Protein AF-A0A2N5IQT2-F1 (afdb_monomer_lite)

Secondary structure (DSSP, 8-state):
----------S--GGGS-SSS-TTT-HHHHHHHHHHHH----TT-S---HHHHHHHHHHHHHHHHHHHHHSPPP----PPPP-------PPPHHHHHHHHHSS-S----PPPPP---PPP--------TTTTSSTTSS---

Foldseek 3Di:
DDDDPPDDDDPADQVQFDPPDDCVVPVCCRRCVSVVVPDDDDPVDPDDDDVNVVVVVVVVVVVVVVVVPVPDDDDDDDDDDDDDPPPPPDDDPVVVVVVVVVPPDDDDDDPDDPPDDDPDDDDDDPDPPPVVPPPPPPPDD

Sequence (141 aa):
MTNETATTKSGIDPSSFSSTIKPVNDLFRYVNGPWIDTYRLPDDRSRYGSFDKLAEDAENQVREILEDNASPPLNLRPCTAHTSTPKRLRKPVSTRFVTNWTSSTPPSIKPHSPVYSAPSTPPAARTCSAWLYMATQAIRI

Radius of gyration: 35.82 Å; chains: 1; bounding box: 75×100×58 Å

Structure (mmCIF, N/CA/C/O backbone):
data_AF-A0A2N5IQT2-F1
#
_entry.id   AF-A0A2N5IQT2-F1
#
loop_
_atom_site.group_PDB
_atom_site.id
_atom_site.type_symbol
_atom_site.label_atom_id
_atom_site.label_alt_id
_atom_site.label_comp_id
_atom_site.label_asym_id
_atom_site.label_entity_id
_atom_site.label_seq_id
_atom_site.pdbx_PDB_ins_code
_atom_site.Cartn_x
_atom_site.Cartn_y
_atom_site.Cartn_z
_atom_site.occupancy
_atom_site.B_iso_or_equiv
_atom_site.auth_seq_id
_atom_site.auth_comp_id
_atom_site.auth_asym_id
_atom_site.auth_atom_id
_atom_site.pdbx_PDB_model_num
ATOM 1 N N . MET A 1 1 ? 39.938 -8.178 21.392 1.00 37.34 1 MET A N 1
ATOM 2 C CA . MET A 1 1 ? 38.701 -7.522 20.919 1.00 37.34 1 MET A CA 1
ATOM 3 C C . MET A 1 1 ? 37.993 -8.450 19.940 1.00 37.34 1 MET A C 1
ATOM 5 O O . MET A 1 1 ? 38.417 -8.535 18.796 1.00 37.34 1 MET A O 1
ATOM 9 N N . THR A 1 2 ? 36.980 -9.194 20.379 1.00 47.44 2 THR A N 1
ATOM 10 C CA . THR A 1 2 ? 36.132 -10.012 19.495 1.00 47.44 2 THR A CA 1
ATOM 11 C C . THR A 1 2 ? 34.968 -9.153 19.012 1.00 47.44 2 THR A C 1
ATOM 13 O O . THR A 1 2 ? 34.138 -8.731 19.810 1.00 47.44 2 THR A O 1
ATOM 16 N N . ASN A 1 3 ? 34.958 -8.823 17.721 1.00 59.31 3 ASN A N 1
ATOM 17 C CA . ASN A 1 3 ? 33.923 -8.003 17.100 1.00 59.31 3 ASN A CA 1
ATOM 18 C C . ASN A 1 3 ? 32.785 -8.925 16.630 1.00 59.31 3 ASN A C 1
ATOM 20 O O . ASN A 1 3 ? 32.847 -9.479 15.532 1.00 59.31 3 ASN A O 1
ATOM 24 N N . GLU A 1 4 ? 31.783 -9.148 17.483 1.00 59.28 4 GLU A N 1
ATOM 25 C CA . GLU A 1 4 ? 30.540 -9.813 17.085 1.00 59.28 4 GLU A CA 1
ATOM 26 C C . GLU A 1 4 ? 29.733 -8.853 16.205 1.00 59.28 4 GLU A C 1
ATOM 28 O O . GLU A 1 4 ? 29.117 -7.895 16.669 1.00 59.28 4 GLU A O 1
ATOM 33 N N . THR A 1 5 ? 29.765 -9.091 14.897 1.00 54.69 5 THR A N 1
ATOM 34 C CA . THR A 1 5 ? 28.929 -8.385 13.927 1.00 54.69 5 THR A CA 1
ATOM 35 C C . THR A 1 5 ? 27.504 -8.922 14.030 1.00 54.69 5 THR A C 1
ATOM 37 O O . THR A 1 5 ? 27.118 -9.873 13.352 1.00 54.69 5 THR A O 1
ATOM 40 N N . ALA A 1 6 ? 26.708 -8.322 14.919 1.00 66.88 6 ALA A N 1
ATOM 41 C CA . ALA A 1 6 ? 25.272 -8.561 14.988 1.00 66.88 6 ALA A CA 1
ATOM 42 C C . ALA A 1 6 ? 24.658 -8.339 13.594 1.00 66.88 6 ALA A C 1
ATOM 44 O O . ALA A 1 6 ? 24.644 -7.223 13.075 1.00 66.88 6 ALA A O 1
ATOM 45 N N . THR A 1 7 ? 24.195 -9.420 12.964 1.00 68.62 7 THR A N 1
ATOM 46 C CA . THR A 1 7 ? 23.591 -9.372 11.629 1.00 68.62 7 THR A CA 1
ATOM 47 C C . THR A 1 7 ? 22.235 -8.682 11.740 1.00 68.62 7 THR A C 1
ATOM 49 O O . THR A 1 7 ? 21.250 -9.276 12.183 1.00 68.62 7 THR A O 1
ATOM 52 N N . THR A 1 8 ? 22.182 -7.405 11.375 1.00 74.19 8 THR A N 1
ATOM 53 C CA . THR A 1 8 ? 20.939 -6.640 11.321 1.00 74.19 8 THR A CA 1
ATOM 54 C C . THR A 1 8 ? 20.087 -7.164 10.171 1.00 74.19 8 THR A C 1
ATOM 56 O O . THR A 1 8 ? 20.466 -7.109 9.003 1.00 74.19 8 THR A O 1
ATOM 59 N N . LYS A 1 9 ? 18.913 -7.709 10.495 1.00 81.31 9 LYS A N 1
ATOM 60 C CA . LYS A 1 9 ? 17.917 -8.049 9.480 1.00 81.31 9 LYS A CA 1
ATOM 61 C C . LYS A 1 9 ? 17.272 -6.751 9.013 1.00 81.31 9 LYS A C 1
ATOM 63 O O . LYS A 1 9 ? 16.613 -6.074 9.800 1.00 81.31 9 LYS A O 1
ATOM 68 N N . SER A 1 10 ? 17.459 -6.397 7.746 1.00 77.31 10 SER A N 1
ATOM 69 C CA . SER A 1 10 ? 16.654 -5.353 7.121 1.00 77.31 10 SER A CA 1
ATOM 70 C C . SER A 1 10 ? 15.206 -5.841 7.104 1.00 77.31 10 SER A C 1
ATOM 72 O O . SER A 1 10 ? 14.932 -6.885 6.521 1.00 77.31 10 SER A O 1
ATOM 74 N N . GLY A 1 11 ? 14.278 -5.127 7.746 1.00 87.06 11 GLY A N 1
ATOM 75 C CA . GLY A 1 11 ? 12.838 -5.445 7.754 1.00 87.06 11 GLY A CA 1
ATOM 76 C C . GLY A 1 11 ? 12.148 -5.248 6.396 1.00 87.06 11 GLY A C 1
ATOM 77 O O . GLY A 1 11 ? 10.983 -4.878 6.345 1.00 87.06 11 GLY A O 1
ATOM 78 N N . ILE A 1 12 ? 12.893 -5.421 5.309 1.00 86.94 12 ILE A N 1
ATOM 79 C CA . ILE A 1 12 ? 12.476 -5.254 3.926 1.00 86.94 12 ILE A CA 1
ATOM 80 C C . ILE A 1 12 ? 12.611 -6.624 3.279 1.00 86.94 12 ILE A C 1
ATOM 82 O O . ILE A 1 12 ? 13.681 -7.231 3.343 1.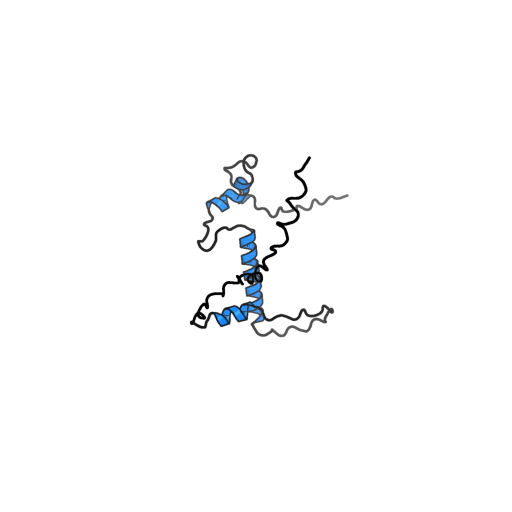00 86.94 12 ILE A O 1
ATOM 86 N N . ASP A 1 13 ? 11.532 -7.094 2.668 1.00 87.88 13 ASP A N 1
ATOM 87 C CA . ASP A 1 13 ? 11.528 -8.336 1.912 1.00 87.88 13 ASP A CA 1
ATOM 88 C C . ASP A 1 13 ? 11.926 -8.052 0.453 1.00 87.88 13 ASP A C 1
ATOM 90 O O . ASP A 1 13 ? 11.157 -7.426 -0.276 1.00 87.88 13 ASP A O 1
ATOM 94 N N . PRO A 1 14 ? 13.120 -8.472 -0.004 1.00 85.50 14 PRO A N 1
ATOM 95 C CA . PRO A 1 14 ? 13.544 -8.242 -1.381 1.00 85.50 14 PRO A CA 1
ATOM 96 C C . PRO A 1 14 ? 12.788 -9.114 -2.392 1.00 85.50 14 PRO A C 1
ATOM 98 O O . PRO A 1 14 ? 12.891 -8.862 -3.593 1.00 85.50 14 PRO A O 1
ATOM 101 N N . SER A 1 15 ? 12.047 -10.136 -1.944 1.00 87.00 15 SER A N 1
ATOM 102 C CA . SER A 1 15 ? 11.296 -11.020 -2.841 1.00 87.00 15 SER A CA 1
ATOM 103 C C . SER A 1 15 ? 10.093 -10.332 -3.491 1.00 87.00 15 SER A C 1
ATOM 105 O O . SER A 1 15 ? 9.644 -10.762 -4.552 1.00 87.00 15 SER A O 1
ATOM 107 N N . SER A 1 16 ? 9.608 -9.231 -2.906 1.00 86.25 16 SER A N 1
ATOM 108 C CA . SER A 1 16 ? 8.476 -8.466 -3.431 1.00 86.25 16 SER A CA 1
ATOM 109 C C . SER A 1 16 ? 8.862 -7.433 -4.498 1.00 86.25 16 SER A C 1
ATOM 111 O O . SER A 1 16 ? 7.996 -6.689 -4.956 1.00 86.25 16 SER A O 1
ATOM 113 N N . PHE A 1 17 ? 10.142 -7.326 -4.869 1.00 91.50 17 PHE A N 1
ATOM 114 C CA . PHE A 1 17 ? 10.616 -6.337 -5.842 1.00 91.50 17 PHE A CA 1
ATOM 115 C C . PHE A 1 17 ? 10.403 -6.793 -7.289 1.00 91.50 17 PHE A C 1
ATOM 117 O O . PHE A 1 17 ? 10.445 -7.980 -7.610 1.00 91.50 17 PHE A O 1
ATOM 124 N N . SER A 1 18 ? 10.211 -5.833 -8.196 1.00 89.25 18 SER A N 1
ATOM 125 C CA . SER A 1 18 ? 10.077 -6.107 -9.629 1.00 89.25 18 SER A CA 1
ATOM 126 C C . SER A 1 18 ? 11.433 -6.396 -10.273 1.00 89.25 18 SER A C 1
ATOM 128 O O . SER A 1 18 ? 12.340 -5.573 -10.212 1.00 89.25 18 SER A O 1
ATOM 130 N N . SER A 1 19 ? 11.565 -7.517 -10.985 1.00 88.38 19 SER A N 1
ATOM 131 C CA . SER A 1 19 ? 12.778 -7.843 -11.755 1.00 88.38 19 SER A CA 1
ATOM 132 C C . SER A 1 19 ? 12.887 -7.095 -13.091 1.00 88.38 19 SER A C 1
ATOM 134 O O . SER A 1 19 ? 13.925 -7.149 -13.747 1.00 88.38 19 SER A O 1
ATOM 136 N N . THR A 1 20 ? 11.816 -6.428 -13.528 1.00 90.31 20 THR A N 1
ATOM 137 C CA . THR A 1 20 ? 11.724 -5.823 -14.868 1.00 90.31 20 THR A CA 1
ATOM 138 C C . THR A 1 20 ? 12.318 -4.416 -14.915 1.00 90.31 20 THR A C 1
ATOM 140 O O . THR A 1 20 ? 12.835 -3.984 -15.945 1.00 90.31 20 THR A O 1
ATOM 143 N N . ILE A 1 21 ? 12.255 -3.681 -13.804 1.00 91.38 21 ILE A N 1
ATOM 144 C CA . ILE A 1 21 ? 12.632 -2.266 -13.737 1.00 91.38 21 ILE A CA 1
ATOM 145 C C . ILE A 1 21 ? 13.972 -2.151 -13.019 1.00 91.38 21 ILE A C 1
ATOM 147 O O . ILE A 1 21 ? 14.174 -2.737 -11.965 1.00 91.38 21 ILE A O 1
ATOM 151 N N . LYS A 1 22 ? 14.916 -1.390 -13.576 1.00 93.12 22 LYS A N 1
ATOM 152 C CA . LYS A 1 22 ? 16.184 -1.128 -12.885 1.00 93.12 22 LYS A CA 1
ATOM 153 C C . LYS A 1 22 ? 15.967 -0.081 -11.784 1.00 93.12 22 LYS A C 1
ATOM 155 O O . LYS A 1 22 ? 15.365 0.954 -12.077 1.00 93.12 22 LYS A O 1
ATOM 160 N N . PRO A 1 23 ? 16.536 -0.259 -10.576 1.00 93.19 23 PRO A N 1
ATOM 161 C CA . PRO A 1 23 ? 16.343 0.672 -9.459 1.00 93.19 23 PRO A CA 1
ATOM 162 C C . PRO A 1 23 ? 16.881 2.081 -9.744 1.00 93.19 23 PRO A C 1
ATOM 164 O O . PRO A 1 23 ? 16.381 3.052 -9.192 1.00 93.19 23 PRO A O 1
ATOM 167 N N . VAL A 1 24 ? 17.879 2.203 -10.628 1.00 94.75 24 VAL A N 1
ATOM 168 C CA . VAL A 1 24 ? 18.452 3.494 -11.049 1.00 94.75 24 VAL A CA 1
ATOM 169 C C . VAL A 1 24 ? 17.469 4.314 -11.889 1.00 94.75 24 VAL A C 1
ATOM 171 O O . VAL A 1 24 ? 17.503 5.538 -11.837 1.00 94.75 24 VAL A O 1
ATOM 174 N N . ASN A 1 25 ? 16.601 3.654 -12.660 1.00 95.25 25 ASN A N 1
ATOM 175 C CA . ASN A 1 25 ? 15.667 4.340 -13.550 1.00 95.25 25 ASN A CA 1
ATOM 176 C C . ASN A 1 25 ? 14.416 4.795 -12.794 1.00 95.25 25 ASN A C 1
ATOM 178 O O . ASN A 1 25 ? 13.971 5.923 -12.970 1.00 95.25 25 ASN A O 1
ATOM 182 N N . ASP A 1 26 ? 13.854 3.912 -11.967 1.00 95.31 26 ASP A N 1
ATOM 183 C CA . ASP A 1 26 ? 12.698 4.215 -11.127 1.00 95.31 26 ASP A CA 1
ATOM 184 C C . ASP A 1 26 ? 12.688 3.289 -9.905 1.00 95.31 26 ASP A C 1
ATOM 186 O O . ASP A 1 26 ? 12.239 2.139 -9.958 1.00 95.31 26 ASP A O 1
ATOM 190 N N . LEU A 1 27 ? 13.198 3.801 -8.783 1.00 94.38 27 LEU A N 1
ATOM 191 C CA . LEU A 1 27 ? 13.216 3.071 -7.518 1.00 94.38 27 LEU A CA 1
ATOM 192 C C . LEU A 1 27 ? 11.798 2.796 -6.996 1.00 94.38 27 LEU A C 1
ATOM 194 O O . LEU A 1 27 ? 11.554 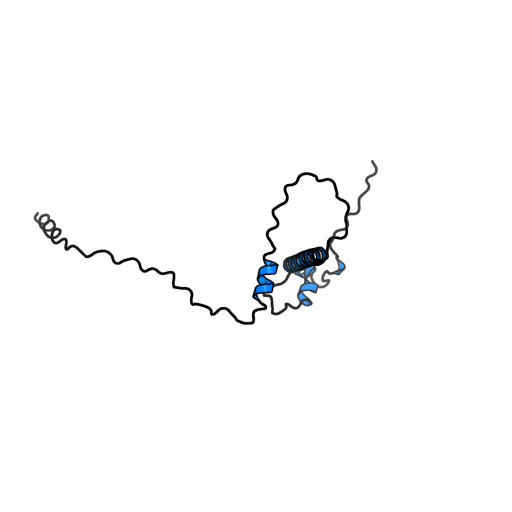1.748 -6.398 1.00 94.38 27 LEU A O 1
ATOM 198 N N . PHE A 1 28 ? 10.859 3.718 -7.221 1.00 93.44 28 PHE A N 1
ATOM 199 C CA . PHE A 1 28 ? 9.503 3.596 -6.697 1.00 93.44 28 PHE A CA 1
ATOM 200 C C . PHE A 1 28 ? 8.756 2.452 -7.380 1.00 93.44 28 PHE A C 1
ATOM 202 O O . PHE A 1 28 ? 8.162 1.615 -6.697 1.00 93.44 28 PHE A O 1
ATOM 209 N N . ARG A 1 29 ? 8.841 2.367 -8.711 1.00 94.56 29 ARG A N 1
ATOM 210 C CA . ARG A 1 29 ? 8.282 1.246 -9.476 1.00 94.56 29 ARG A CA 1
ATOM 211 C C . ARG A 1 29 ? 9.054 -0.056 -9.276 1.00 94.56 29 ARG A C 1
ATOM 213 O O . ARG A 1 29 ? 8.438 -1.114 -9.329 1.00 94.56 29 ARG A O 1
ATOM 220 N N . TYR A 1 30 ? 10.359 -0.010 -9.010 1.00 94.44 30 TYR A N 1
ATOM 221 C CA . TYR A 1 30 ? 11.128 -1.212 -8.672 1.00 94.44 30 TYR A CA 1
ATOM 222 C C . TYR A 1 30 ? 10.631 -1.873 -7.377 1.00 94.44 30 TYR A C 1
ATOM 224 O O . TYR A 1 30 ? 10.383 -3.077 -7.356 1.00 94.44 30 TYR A O 1
ATOM 232 N N . VAL A 1 31 ? 10.437 -1.083 -6.317 1.00 93.75 31 VAL A N 1
ATOM 233 C CA . VAL A 1 31 ? 10.028 -1.593 -4.998 1.00 93.75 31 VAL A CA 1
ATOM 234 C C . VAL A 1 31 ? 8.526 -1.873 -4.930 1.00 93.75 31 VAL A C 1
ATOM 236 O O . VAL A 1 31 ? 8.125 -2.931 -4.458 1.00 93.75 31 VAL A O 1
ATOM 239 N N . ASN A 1 32 ? 7.692 -0.943 -5.405 1.00 93.38 32 ASN A N 1
ATOM 240 C CA . ASN A 1 32 ? 6.236 -1.009 -5.228 1.00 93.38 32 ASN A CA 1
ATOM 241 C C . ASN A 1 32 ? 5.481 -1.480 -6.478 1.00 93.38 32 ASN A C 1
ATOM 243 O O . ASN A 1 32 ? 4.264 -1.631 -6.424 1.00 93.38 32 ASN A O 1
ATOM 247 N N . GLY A 1 33 ? 6.164 -1.693 -7.607 1.00 92.88 33 GLY A N 1
ATOM 248 C CA . GLY A 1 33 ? 5.541 -2.041 -8.890 1.00 92.88 33 GLY A CA 1
ATOM 249 C C . GLY A 1 33 ? 4.567 -3.215 -8.806 1.00 92.88 33 GLY A C 1
ATOM 250 O O . GLY A 1 33 ? 3.405 -3.028 -9.159 1.00 92.88 33 GLY A O 1
ATOM 251 N N . PRO A 1 34 ? 4.971 -4.376 -8.253 1.00 92.31 34 PRO A N 1
ATOM 252 C CA . PRO A 1 34 ? 4.087 -5.536 -8.161 1.00 92.31 34 PRO A CA 1
ATOM 253 C C . PRO A 1 34 ? 2.810 -5.262 -7.354 1.00 92.31 34 PRO A C 1
ATOM 255 O O . PRO A 1 34 ? 1.740 -5.761 -7.696 1.00 92.31 34 PRO A O 1
ATOM 258 N N . TRP A 1 35 ? 2.890 -4.430 -6.311 1.00 92.50 35 TRP A N 1
ATOM 259 C CA . TRP A 1 35 ? 1.719 -4.020 -5.533 1.00 92.50 35 TRP A CA 1
ATOM 260 C C . TRP A 1 35 ? 0.808 -3.074 -6.326 1.00 92.50 35 TRP A C 1
ATOM 262 O O . TRP A 1 35 ? -0.403 -3.269 -6.340 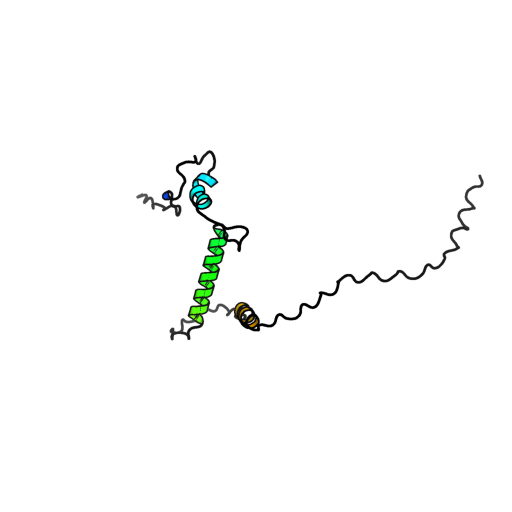1.00 92.50 35 TRP A O 1
ATOM 272 N N . ILE A 1 36 ? 1.376 -2.097 -7.039 1.00 92.44 36 ILE A N 1
ATOM 273 C CA . ILE A 1 36 ? 0.610 -1.156 -7.876 1.00 92.44 36 ILE A CA 1
ATOM 274 C C . ILE A 1 36 ? -0.141 -1.891 -8.995 1.00 92.44 36 ILE A C 1
ATOM 276 O O . ILE A 1 36 ? -1.275 -1.532 -9.302 1.00 92.44 36 ILE A O 1
ATOM 280 N N . ASP A 1 37 ? 0.477 -2.911 -9.592 1.00 91.69 37 ASP A N 1
ATOM 281 C CA . ASP A 1 37 ? -0.095 -3.637 -10.730 1.00 91.69 37 ASP A CA 1
ATOM 282 C C . ASP A 1 37 ? -1.183 -4.646 -10.308 1.00 91.69 37 ASP A C 1
ATOM 284 O O . ASP A 1 37 ? -2.062 -4.979 -11.103 1.00 91.69 37 ASP A O 1
ATOM 288 N N . THR A 1 38 ? -1.147 -5.135 -9.062 1.00 92.44 38 THR A N 1
ATOM 289 C CA . THR A 1 38 ? -2.106 -6.130 -8.541 1.00 92.44 38 THR A CA 1
ATOM 290 C C . THR A 1 38 ? -3.242 -5.516 -7.727 1.00 92.44 38 THR A C 1
ATOM 292 O O . THR A 1 38 ? -4.341 -6.075 -7.687 1.00 92.44 38 THR A O 1
ATOM 295 N N . TYR A 1 39 ? -3.005 -4.384 -7.065 1.00 92.25 39 TYR A N 1
ATOM 296 C CA . TYR A 1 39 ? -3.979 -3.774 -6.172 1.00 92.25 39 TYR A CA 1
ATOM 297 C C . TYR A 1 39 ? -5.093 -3.062 -6.944 1.00 92.25 39 TYR A C 1
ATOM 299 O O . TYR A 1 39 ? -4.848 -2.190 -7.778 1.00 92.25 39 TYR A O 1
ATOM 307 N N . ARG A 1 40 ? -6.346 -3.383 -6.609 1.00 92.81 40 ARG A N 1
ATOM 308 C CA . ARG A 1 40 ? -7.524 -2.692 -7.137 1.00 92.81 40 ARG A CA 1
ATOM 309 C C . ARG A 1 40 ? -8.130 -1.806 -6.060 1.00 92.81 40 ARG A C 1
ATOM 311 O O . ARG A 1 40 ? -8.533 -2.298 -5.011 1.00 92.81 40 ARG A O 1
ATOM 318 N N . LEU A 1 41 ? -8.206 -0.507 -6.344 1.00 93.56 41 LEU A N 1
ATOM 319 C CA . LEU A 1 41 ? -8.802 0.465 -5.434 1.00 93.56 41 LEU A CA 1
ATOM 320 C C . LEU A 1 41 ? -10.323 0.228 -5.336 1.00 93.56 41 LEU A C 1
ATOM 322 O O . LEU A 1 41 ? -10.978 0.191 -6.380 1.00 93.56 41 LEU A O 1
ATOM 326 N N . PRO A 1 42 ? -10.879 0.043 -4.127 1.00 89.94 42 PRO A N 1
ATOM 327 C CA . PRO A 1 42 ? -12.323 -0.028 -3.928 1.00 89.94 42 PRO A CA 1
ATOM 328 C C . PRO A 1 42 ? -12.995 1.342 -4.132 1.00 89.94 42 PRO A C 1
ATOM 330 O O . PRO A 1 42 ? -12.382 2.387 -3.921 1.00 89.94 42 PRO A O 1
ATOM 333 N N . ASP A 1 43 ? -14.270 1.332 -4.529 1.00 93.81 43 ASP A N 1
ATOM 334 C CA . ASP A 1 43 ? -15.026 2.540 -4.909 1.00 93.81 43 ASP A CA 1
ATOM 335 C C . ASP A 1 43 ? -15.335 3.482 -3.727 1.00 93.81 43 ASP A C 1
ATOM 337 O O . ASP A 1 43 ? -15.753 4.623 -3.924 1.00 93.81 43 ASP A O 1
ATOM 341 N N . ASP A 1 44 ? -15.133 3.027 -2.488 1.00 94.31 44 ASP A N 1
ATOM 342 C CA . ASP A 1 44 ? -15.312 3.824 -1.270 1.00 94.31 44 ASP A CA 1
ATOM 343 C C . ASP A 1 44 ? -14.180 4.844 -1.060 1.00 94.31 44 ASP A C 1
ATOM 345 O O . ASP A 1 44 ? -14.279 5.706 -0.181 1.00 94.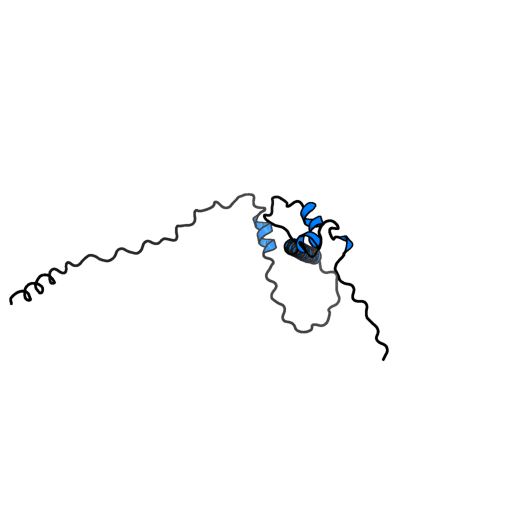31 44 ASP A O 1
ATOM 349 N N . ARG A 1 45 ? -13.093 4.756 -1.843 1.00 90.12 45 ARG A N 1
ATOM 350 C CA . ARG A 1 45 ? -11.865 5.526 -1.618 1.00 90.12 45 ARG A CA 1
ATOM 351 C C . ARG A 1 45 ? -11.316 6.149 -2.884 1.00 90.12 45 ARG A C 1
ATOM 353 O O . ARG A 1 45 ? -11.305 5.566 -3.957 1.00 90.12 45 ARG A O 1
ATOM 360 N N . SER A 1 46 ? -10.751 7.341 -2.716 1.00 93.94 46 SER A N 1
ATOM 361 C CA . SER A 1 46 ? -10.034 8.054 -3.777 1.00 93.94 46 SER A CA 1
ATOM 362 C C . SER A 1 46 ? -8.552 7.682 -3.868 1.00 93.94 46 SER A C 1
ATOM 364 O O . SER A 1 46 ? -7.926 7.912 -4.901 1.00 93.94 46 SER A O 1
ATOM 366 N N . ARG A 1 47 ? -7.970 7.124 -2.797 1.00 92.00 47 ARG A N 1
ATOM 367 C CA . ARG A 1 47 ? -6.574 6.671 -2.737 1.00 92.00 47 ARG A CA 1
ATOM 368 C C . ARG A 1 47 ? -6.396 5.576 -1.692 1.00 92.00 47 ARG A C 1
ATOM 370 O O . ARG A 1 47 ? -7.175 5.492 -0.745 1.00 92.00 47 ARG A O 1
ATOM 377 N N . TYR A 1 48 ? -5.339 4.787 -1.847 1.00 93.94 48 TYR A N 1
ATOM 378 C CA . TYR A 1 48 ? -4.929 3.801 -0.856 1.00 93.94 48 TYR A CA 1
ATOM 379 C C . TYR A 1 48 ? -3.411 3.613 -0.885 1.00 93.94 48 TYR A C 1
ATOM 381 O O . TYR A 1 48 ? -2.797 3.695 -1.949 1.00 93.94 48 TYR A O 1
ATOM 389 N N . GLY A 1 49 ? -2.812 3.371 0.277 1.00 92.19 49 GLY A N 1
ATOM 390 C CA . GLY A 1 49 ? -1.386 3.112 0.453 1.00 92.19 49 GLY A CA 1
ATOM 391 C C . GLY A 1 49 ? -1.069 2.640 1.872 1.00 92.19 49 GLY A C 1
ATOM 392 O O . GLY A 1 49 ? -1.970 2.371 2.666 1.00 92.19 49 GLY A O 1
ATOM 393 N N . SER A 1 50 ? 0.217 2.567 2.223 1.00 92.06 50 SER A N 1
ATOM 394 C CA . SER A 1 50 ? 0.659 1.979 3.500 1.00 92.06 50 SER A CA 1
ATOM 395 C C . SER A 1 50 ? 0.107 2.694 4.737 1.00 92.06 50 SER A C 1
ATOM 397 O O . SER A 1 50 ? -0.184 2.048 5.737 1.00 92.06 50 SER A O 1
ATOM 399 N N . PHE A 1 51 ? -0.075 4.017 4.683 1.00 94.12 51 PHE A N 1
ATOM 400 C CA . PHE A 1 51 ? -0.656 4.773 5.799 1.00 94.12 51 PHE A CA 1
ATOM 401 C C . PHE A 1 51 ? -2.142 4.495 5.992 1.00 94.12 51 PHE A C 1
ATOM 403 O O . PHE A 1 51 ? -2.605 4.436 7.127 1.00 94.12 51 PHE A O 1
ATOM 410 N N . ASP A 1 52 ? -2.872 4.306 4.894 1.00 94.38 52 ASP A N 1
ATOM 411 C CA . ASP A 1 52 ? -4.292 3.979 4.953 1.00 94.38 52 ASP A CA 1
ATOM 412 C C . ASP A 1 52 ? -4.459 2.574 5.558 1.00 94.38 52 ASP A C 1
ATOM 414 O O . ASP A 1 52 ? -5.268 2.395 6.465 1.00 94.38 52 ASP A O 1
ATOM 418 N N . LYS A 1 53 ? -3.595 1.618 5.179 1.00 93.12 53 LYS A N 1
ATOM 419 C CA . LYS A 1 53 ? -3.546 0.283 5.797 1.00 93.12 53 LYS A CA 1
ATOM 420 C C . LYS A 1 53 ? -3.244 0.331 7.301 1.00 93.12 53 LYS A C 1
ATOM 422 O O . LYS A 1 53 ? -3.924 -0.320 8.087 1.00 93.12 53 LYS A O 1
ATOM 427 N N . LEU A 1 54 ? -2.260 1.129 7.719 1.00 95.62 54 LEU A N 1
ATOM 428 C CA . LEU A 1 54 ? -1.924 1.288 9.140 1.00 95.62 54 LEU A CA 1
ATOM 429 C C . LEU A 1 54 ? -3.071 1.902 9.952 1.00 95.62 54 LEU A C 1
ATOM 431 O O . LEU A 1 54 ? -3.275 1.518 11.102 1.00 95.62 54 LEU A O 1
ATOM 435 N N . ALA A 1 55 ? -3.810 2.850 9.373 1.00 95.56 55 ALA A N 1
ATOM 436 C CA . ALA A 1 55 ? -4.968 3.447 10.028 1.00 95.56 55 ALA A CA 1
ATOM 437 C C . ALA A 1 55 ? -6.087 2.415 10.234 1.00 95.56 55 ALA A C 1
ATOM 439 O O . ALA A 1 55 ? -6.602 2.299 11.343 1.00 95.56 55 ALA A O 1
ATOM 440 N N . GLU A 1 56 ? -6.400 1.617 9.211 1.00 94.31 56 GLU A N 1
ATOM 441 C CA . GLU A 1 56 ? -7.370 0.518 9.325 1.00 94.31 56 GLU A CA 1
ATOM 442 C C . GLU A 1 56 ? -6.975 -0.490 10.401 1.00 94.31 56 GLU A C 1
ATOM 444 O O . GLU A 1 56 ? -7.805 -0.899 11.213 1.00 94.31 56 GLU A O 1
ATOM 449 N N . ASP A 1 57 ? -5.702 -0.889 10.421 1.00 96.62 57 ASP A N 1
ATOM 450 C CA . ASP A 1 57 ? -5.200 -1.857 11.391 1.00 96.62 57 ASP A CA 1
ATOM 451 C C . ASP A 1 57 ? -5.276 -1.294 12.818 1.00 96.62 57 ASP A C 1
ATOM 453 O O . ASP A 1 57 ? -5.699 -1.999 13.734 1.00 96.62 57 ASP A O 1
ATOM 457 N N . ALA A 1 58 ? -4.961 -0.010 13.009 1.00 96.81 58 ALA A N 1
ATOM 458 C CA . ALA A 1 58 ? -5.105 0.659 14.300 1.00 96.81 58 ALA A CA 1
ATOM 459 C C . ALA A 1 58 ? -6.575 0.771 14.741 1.00 96.81 58 ALA A C 1
ATOM 461 O O . ALA A 1 58 ? -6.893 0.520 15.904 1.00 96.81 58 ALA A O 1
ATOM 462 N N . GLU A 1 59 ? -7.490 1.112 13.832 1.00 95.19 59 GLU A N 1
ATOM 463 C CA . GLU A 1 59 ? -8.930 1.143 14.118 1.00 95.19 59 GLU A CA 1
ATOM 464 C C . GLU A 1 59 ? -9.465 -0.243 14.495 1.00 95.19 59 GLU A C 1
ATOM 466 O O . GLU A 1 59 ? -10.267 -0.365 15.426 1.00 95.19 59 GLU A O 1
ATOM 471 N N . ASN A 1 60 ? -8.992 -1.289 13.813 1.00 95.56 60 ASN A N 1
ATOM 472 C CA . ASN A 1 60 ? -9.340 -2.673 14.117 1.00 95.56 60 ASN A CA 1
ATOM 473 C C . ASN A 1 60 ? -8.841 -3.096 15.502 1.00 95.56 60 ASN A C 1
ATOM 475 O O . ASN A 1 60 ? -9.627 -3.634 16.277 1.00 95.56 60 ASN A O 1
ATOM 479 N N . GLN A 1 61 ? -7.594 -2.775 15.848 1.00 94.38 61 GLN A N 1
ATOM 480 C CA . GLN A 1 61 ? -7.035 -3.052 17.178 1.00 94.38 61 GLN A CA 1
ATOM 481 C C . GLN A 1 61 ? -7.792 -2.313 18.286 1.00 94.38 61 GLN A C 1
ATOM 483 O O . GLN A 1 61 ? -8.076 -2.875 19.341 1.00 94.38 61 GLN A O 1
ATOM 488 N N . VAL A 1 62 ? -8.158 -1.048 18.062 1.00 94.12 62 VAL A N 1
ATOM 489 C CA . VAL A 1 62 ? -8.960 -0.290 19.032 1.00 94.12 62 VAL A CA 1
ATOM 490 C C . VAL A 1 62 ? -10.327 -0.945 19.228 1.00 94.12 62 VAL A C 1
ATOM 492 O O . VAL A 1 62 ? -10.795 -1.032 20.365 1.00 94.12 62 VAL A O 1
ATOM 495 N N . ARG A 1 63 ? -10.958 -1.420 18.147 1.00 93.19 63 ARG A N 1
ATOM 496 C CA . ARG A 1 63 ? -12.238 -2.135 18.211 1.00 93.19 63 ARG A CA 1
ATOM 497 C C . ARG A 1 63 ? -12.125 -3.436 19.000 1.00 93.19 63 ARG A C 1
ATOM 499 O O . ARG A 1 63 ? -12.932 -3.638 19.898 1.00 93.19 63 ARG A O 1
ATOM 506 N N . GLU A 1 64 ? -11.108 -4.243 18.720 1.00 93.62 64 GLU A N 1
ATOM 507 C CA . GLU A 1 64 ? -10.824 -5.491 19.439 1.00 93.62 64 GLU A CA 1
ATOM 508 C C . GLU A 1 64 ? -10.678 -5.237 20.947 1.00 93.62 64 GLU A C 1
ATOM 510 O O . GLU A 1 64 ? -11.382 -5.837 21.753 1.00 93.62 64 GLU A O 1
ATOM 515 N N . ILE A 1 65 ? -9.883 -4.232 21.337 1.00 91.38 65 ILE A N 1
ATOM 516 C CA . ILE A 1 65 ? -9.731 -3.845 22.748 1.00 91.38 65 ILE A CA 1
ATOM 517 C C . ILE A 1 65 ? -11.079 -3.435 23.364 1.00 91.38 65 ILE A C 1
ATOM 519 O O . ILE A 1 65 ? -11.370 -3.780 24.510 1.00 91.38 65 ILE A O 1
ATOM 523 N N . LEU A 1 66 ? -11.906 -2.669 22.649 1.00 88.50 66 LEU A N 1
ATOM 524 C CA . LEU A 1 66 ? -13.220 -2.236 23.142 1.00 88.50 66 LEU A CA 1
ATOM 525 C C . LEU A 1 66 ? -14.188 -3.414 23.329 1.00 88.50 66 LEU A C 1
ATOM 527 O O . LEU A 1 66 ? -14.935 -3.418 24.307 1.00 88.50 66 LEU A O 1
ATOM 531 N N . GLU A 1 67 ? -14.178 -4.378 22.411 1.00 87.88 67 GLU A N 1
ATOM 532 C CA . GLU A 1 67 ? -15.009 -5.586 22.460 1.00 87.88 67 GLU A CA 1
ATOM 533 C C . GLU A 1 67 ? -14.570 -6.517 23.599 1.00 87.88 67 GLU A C 1
ATOM 535 O O . GLU A 1 67 ? -15.411 -6.952 24.390 1.00 87.88 67 GLU A O 1
ATOM 540 N N . ASP A 1 68 ? -13.262 -6.711 23.779 1.00 80.50 68 ASP A N 1
ATOM 541 C CA . ASP A 1 68 ? -12.700 -7.505 24.876 1.00 80.50 68 ASP A CA 1
ATOM 542 C C . ASP A 1 68 ? -13.041 -6.918 26.254 1.00 80.50 68 ASP A C 1
ATOM 544 O O . ASP A 1 68 ? -13.408 -7.644 27.180 1.00 80.50 68 ASP A O 1
ATOM 548 N N . ASN A 1 69 ? -12.977 -5.589 26.399 1.00 67.62 69 ASN A N 1
ATOM 549 C CA . ASN A 1 69 ? -13.310 -4.897 27.652 1.00 67.62 69 ASN A CA 1
ATOM 550 C C . ASN A 1 69 ? -14.824 -4.758 27.899 1.00 67.62 69 ASN A C 1
ATOM 552 O O . ASN A 1 69 ? -15.230 -4.372 28.998 1.00 67.62 69 ASN A O 1
ATOM 556 N N . ALA A 1 70 ? -15.666 -5.028 26.897 1.00 60.44 70 ALA A N 1
ATOM 557 C CA . ALA A 1 70 ? -17.117 -5.078 27.067 1.00 60.44 70 ALA A CA 1
ATOM 558 C C . ALA A 1 70 ? -17.583 -6.404 27.699 1.00 60.44 70 ALA A C 1
ATOM 560 O O . ALA A 1 70 ? -18.704 -6.477 28.210 1.00 60.44 70 ALA A O 1
ATOM 561 N N . SER A 1 71 ? -16.723 -7.428 27.708 1.00 50.34 71 SER A N 1
ATOM 562 C CA . SER A 1 71 ? -16.894 -8.633 28.521 1.00 50.34 71 SER A CA 1
ATOM 563 C C . SER A 1 71 ? -16.519 -8.326 29.982 1.00 50.34 71 SER A C 1
ATOM 565 O O . SER A 1 71 ? -15.541 -7.612 30.220 1.00 50.34 71 SER A O 1
ATOM 567 N N . PRO A 1 72 ? -17.290 -8.791 30.988 1.00 52.53 72 PRO A N 1
ATOM 568 C CA . PRO A 1 72 ? -17.053 -8.448 32.390 1.00 52.53 72 PRO A CA 1
ATOM 569 C C . PRO A 1 72 ? -15.612 -8.776 32.802 1.00 52.53 72 PRO A C 1
ATOM 571 O O . PRO A 1 72 ? -15.088 -9.817 32.396 1.00 52.53 72 PRO A O 1
ATOM 574 N N . PRO A 1 73 ? -14.963 -7.922 33.618 1.00 50.59 73 PRO A N 1
ATOM 575 C CA . PRO A 1 73 ? -13.555 -8.091 33.934 1.00 50.59 73 PRO A CA 1
ATOM 576 C C . PRO A 1 73 ? -13.352 -9.442 34.617 1.00 50.59 73 PRO A C 1
ATOM 578 O O . PRO A 1 73 ? -13.858 -9.684 35.716 1.00 50.59 73 PRO A O 1
ATOM 581 N N . LEU A 1 74 ? -12.589 -10.324 33.968 1.00 51.31 74 LEU A N 1
ATOM 582 C CA . LEU A 1 74 ? -12.007 -11.469 34.648 1.00 51.31 74 LEU A CA 1
ATOM 583 C C . LEU A 1 74 ? -11.218 -10.930 35.841 1.00 51.31 74 LEU A C 1
ATOM 585 O O . LEU A 1 74 ? -10.457 -9.974 35.707 1.00 51.31 74 LEU A O 1
ATOM 589 N N . ASN A 1 75 ? -11.462 -11.527 37.007 1.00 54.06 75 ASN A N 1
ATOM 590 C CA . ASN A 1 75 ? -10.872 -11.193 38.300 1.00 54.06 75 ASN A CA 1
ATOM 591 C C . ASN A 1 75 ? -9.335 -11.183 38.237 1.00 54.06 75 ASN A C 1
ATOM 593 O O . ASN A 1 75 ? -8.676 -12.160 38.596 1.00 54.06 75 ASN A O 1
ATOM 597 N N . LEU A 1 76 ? -8.750 -10.076 37.786 1.00 53.16 76 LEU A N 1
ATOM 598 C CA . LEU A 1 76 ? -7.318 -9.844 37.837 1.00 53.16 76 LEU A CA 1
ATOM 599 C C . LEU A 1 76 ? -6.981 -9.196 39.176 1.00 53.16 76 LEU A C 1
ATOM 601 O O . LEU A 1 76 ? -7.584 -8.210 39.602 1.00 53.16 76 LEU A O 1
ATOM 605 N N . ARG A 1 77 ? -6.018 -9.816 39.860 1.00 51.97 77 ARG A N 1
ATOM 606 C CA . ARG A 1 77 ? -5.486 -9.370 41.147 1.00 51.97 77 ARG A CA 1
ATOM 607 C C . ARG A 1 77 ? -5.011 -7.912 41.049 1.00 51.97 77 ARG A C 1
ATOM 609 O O . ARG A 1 77 ? -4.406 -7.553 40.041 1.00 51.97 77 ARG A O 1
ATOM 616 N N . PRO A 1 78 ? -5.228 -7.086 42.087 1.00 47.16 78 PRO A N 1
ATOM 617 C CA . PRO A 1 78 ? -4.844 -5.682 42.047 1.00 47.16 78 PRO A CA 1
ATOM 618 C C . PRO A 1 78 ? -3.319 -5.544 41.956 1.00 47.16 78 PRO A C 1
ATOM 620 O O . PRO A 1 78 ? -2.597 -5.915 42.881 1.00 47.16 78 PRO A O 1
ATOM 623 N N . CYS A 1 79 ? -2.825 -4.989 40.849 1.00 37.44 79 CYS A N 1
ATOM 624 C CA . CYS A 1 79 ? -1.465 -4.464 40.777 1.00 37.44 79 CYS A CA 1
ATOM 625 C C . CYS A 1 79 ? -1.419 -3.140 41.551 1.00 37.44 79 CYS A C 1
ATOM 627 O O . CYS A 1 79 ? -2.211 -2.231 41.303 1.00 37.44 79 CYS A O 1
ATOM 629 N N . THR A 1 80 ? -0.507 -3.042 42.515 1.00 49.34 80 THR A N 1
ATOM 630 C CA . THR A 1 80 ? -0.287 -1.845 43.333 1.00 49.34 80 THR A CA 1
ATOM 631 C C . THR A 1 80 ? 0.024 -0.633 42.457 1.00 49.34 80 THR A C 1
ATOM 633 O O . THR A 1 80 ? 0.918 -0.670 41.614 1.00 49.34 80 THR A O 1
ATOM 636 N N . ALA A 1 81 ? -0.746 0.435 42.661 1.00 43.84 81 ALA A N 1
ATOM 637 C CA . ALA A 1 81 ? -0.767 1.633 41.839 1.00 43.84 81 ALA A CA 1
ATOM 638 C C . ALA A 1 81 ? 0.540 2.440 41.921 1.00 43.84 81 ALA A C 1
ATOM 640 O O . ALA A 1 81 ? 0.891 2.967 42.975 1.00 43.84 81 ALA A O 1
ATOM 641 N N . HIS A 1 82 ? 1.202 2.632 40.779 1.00 42.69 82 HIS A N 1
ATOM 642 C CA . HIS A 1 82 ? 2.005 3.830 40.555 1.00 42.69 82 HIS A CA 1
ATOM 643 C C . HIS A 1 82 ? 1.055 4.959 40.142 1.00 42.69 82 HIS A C 1
ATOM 645 O O . HIS A 1 82 ? 0.316 4.839 39.163 1.00 42.69 82 HIS A O 1
ATOM 651 N N . THR A 1 83 ? 1.042 6.036 40.928 1.00 41.97 83 THR A N 1
ATOM 652 C CA . THR A 1 83 ? 0.193 7.219 40.753 1.00 41.97 83 THR A CA 1
ATOM 653 C C . THR A 1 83 ? 0.451 7.889 39.404 1.00 41.97 83 THR A C 1
ATOM 655 O O . THR A 1 83 ? 1.294 8.772 39.279 1.00 41.97 83 THR A O 1
ATOM 658 N N . SER A 1 84 ? -0.311 7.500 38.387 1.00 48.09 84 SER A N 1
ATOM 659 C CA . SER A 1 84 ? -0.605 8.358 37.246 1.00 48.09 84 SER A CA 1
ATOM 660 C C . SER A 1 84 ? -2.100 8.642 37.283 1.00 48.09 84 SER A C 1
ATOM 662 O O . SER A 1 84 ? -2.931 7.739 37.351 1.00 48.09 84 SER A O 1
ATOM 664 N N . THR A 1 85 ? -2.440 9.923 37.375 1.00 45.38 85 THR A N 1
ATOM 665 C CA . THR A 1 85 ? -3.812 10.416 37.487 1.00 45.38 85 THR A CA 1
ATOM 666 C C . THR A 1 85 ? -4.696 9.768 36.417 1.00 45.38 85 THR A C 1
ATOM 668 O O . THR A 1 85 ? -4.360 9.871 35.232 1.00 45.38 85 THR A O 1
ATOM 671 N N . PRO A 1 86 ? -5.828 9.131 36.771 1.00 48.38 86 PRO A N 1
ATOM 672 C CA . PRO A 1 86 ? -6.702 8.543 35.772 1.00 48.38 86 PRO A CA 1
ATOM 673 C C . PRO A 1 86 ? -7.262 9.670 34.901 1.00 48.38 86 PRO A C 1
ATOM 675 O O . PRO A 1 86 ? -8.026 10.523 35.366 1.00 48.38 86 PRO A O 1
ATOM 678 N N . LYS A 1 87 ? -6.874 9.695 33.619 1.00 53.38 87 LYS A N 1
ATOM 679 C CA . LYS A 1 87 ? -7.555 10.515 32.614 1.00 53.38 87 LYS A CA 1
ATOM 680 C C . LYS A 1 87 ? -9.020 10.102 32.650 1.00 53.38 87 LYS A C 1
ATOM 682 O O . LYS A 1 87 ? -9.351 8.974 32.300 1.00 53.38 87 LYS A O 1
ATOM 687 N N . ARG A 1 88 ? -9.884 11.014 33.105 1.00 44.75 88 ARG A N 1
ATOM 688 C CA . ARG A 1 88 ? -11.343 10.876 33.084 1.00 44.75 88 ARG A CA 1
ATOM 689 C C . ARG A 1 88 ? -11.754 10.343 31.711 1.00 44.75 88 ARG A C 1
ATOM 691 O O . ARG A 1 88 ? -11.703 11.085 30.729 1.00 44.75 88 ARG A O 1
ATOM 698 N N . LEU A 1 89 ? -12.128 9.065 31.660 1.00 53.91 89 LEU A N 1
ATOM 699 C CA . LEU A 1 89 ? -12.546 8.392 30.441 1.00 53.91 89 LEU A CA 1
ATOM 700 C C . LEU A 1 89 ? -13.841 9.063 29.982 1.00 53.91 89 LEU A C 1
ATOM 702 O O . LEU A 1 89 ? -14.917 8.856 30.547 1.00 53.91 89 LEU A O 1
ATOM 706 N N . ARG A 1 90 ? -13.729 9.963 29.002 1.00 56.84 90 ARG A N 1
ATOM 707 C CA . ARG A 1 90 ? -14.900 10.455 28.282 1.00 56.84 90 ARG A CA 1
ATOM 708 C C . ARG A 1 90 ? -15.521 9.227 27.626 1.00 56.84 90 ARG A C 1
ATOM 710 O O . ARG A 1 90 ? -14.811 8.491 26.948 1.00 56.84 90 ARG A O 1
ATOM 717 N N . LYS A 1 91 ? -16.818 8.991 27.860 1.00 45.09 91 LYS A N 1
ATOM 718 C CA . LYS A 1 91 ? -17.558 7.924 27.171 1.00 45.09 91 LYS A CA 1
ATOM 719 C C . LYS A 1 91 ? -17.252 8.019 25.669 1.00 45.09 91 LYS A C 1
ATOM 721 O O . LYS A 1 91 ? -17.251 9.143 25.152 1.00 45.09 91 LYS A O 1
ATOM 726 N N . PRO A 1 92 ? -16.957 6.903 24.987 1.00 51.47 92 PRO A N 1
ATOM 727 C CA . PRO A 1 92 ? -16.552 6.957 23.594 1.00 51.47 92 PRO A CA 1
ATOM 728 C C . PRO A 1 92 ? -17.675 7.590 22.765 1.00 51.47 92 PRO A C 1
ATOM 730 O O . PRO A 1 92 ? -18.839 7.205 22.870 1.00 51.47 92 PRO A O 1
ATOM 733 N N . VAL A 1 93 ? -17.321 8.571 21.929 1.00 57.16 93 VAL A N 1
ATOM 734 C CA . VAL A 1 93 ? -18.226 9.179 20.933 1.00 57.16 93 VAL A CA 1
ATOM 735 C C . VAL A 1 93 ? -18.913 8.105 20.076 1.00 57.16 93 VAL A C 1
ATOM 737 O O . VAL A 1 93 ? -20.067 8.281 19.689 1.00 57.16 93 VAL A O 1
ATOM 740 N N . SER A 1 94 ? -18.230 6.972 19.870 1.00 54.25 94 SER A N 1
ATOM 741 C CA . SER A 1 94 ? -18.710 5.801 19.133 1.00 54.25 94 SER A CA 1
ATOM 742 C C . SER A 1 94 ? -20.090 5.318 19.598 1.00 54.25 94 SER A C 1
ATOM 744 O O . SER A 1 94 ? -20.994 5.176 18.776 1.00 54.25 94 SER A O 1
ATOM 746 N N . THR A 1 95 ? -20.327 5.182 20.911 1.00 52.69 95 THR A N 1
ATOM 747 C CA . THR A 1 95 ? -21.611 4.654 21.408 1.00 52.69 95 THR A CA 1
ATOM 748 C C . THR A 1 95 ? -22.780 5.577 21.070 1.00 52.69 95 THR A C 1
ATOM 750 O O . THR A 1 95 ? -23.869 5.096 20.782 1.00 52.69 95 THR A O 1
ATOM 753 N N . ARG A 1 96 ? -22.564 6.902 21.049 1.00 54.16 96 ARG A N 1
ATOM 754 C CA . ARG A 1 96 ? -23.621 7.871 20.720 1.00 54.16 96 ARG A CA 1
ATOM 755 C C . ARG A 1 96 ? -23.952 7.877 19.229 1.00 54.16 96 ARG A C 1
ATOM 757 O O . ARG A 1 96 ? -25.100 8.123 18.880 1.00 54.16 96 ARG A O 1
ATOM 764 N N . PHE A 1 97 ? -22.968 7.621 18.368 1.00 50.94 97 PHE A N 1
ATOM 765 C CA . PHE A 1 97 ? -23.170 7.579 16.921 1.00 50.94 97 PHE A CA 1
ATOM 766 C C . PHE A 1 97 ? -23.960 6.329 16.507 1.00 50.94 97 PHE A C 1
ATOM 768 O O . PHE A 1 97 ? -24.964 6.449 15.810 1.00 50.94 97 PHE A O 1
ATOM 775 N N . VAL A 1 98 ? -23.584 5.153 17.029 1.00 58.00 98 VAL A N 1
ATOM 776 C CA . VAL A 1 98 ? -24.252 3.876 16.714 1.00 58.00 98 VAL A CA 1
ATOM 777 C C . VAL A 1 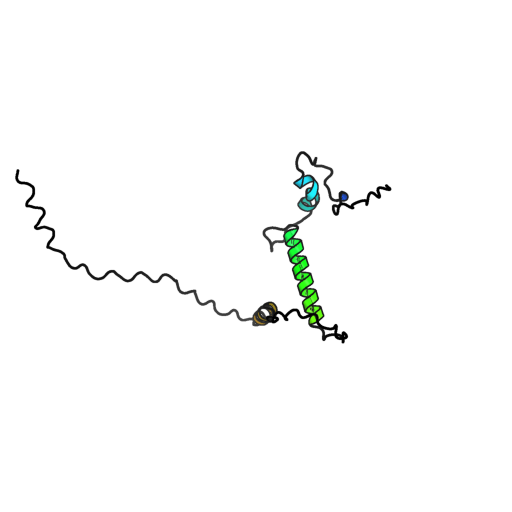98 ? -25.717 3.873 17.166 1.00 58.00 98 VAL A C 1
ATOM 779 O O . VAL A 1 98 ? -26.597 3.493 16.399 1.00 58.00 98 VAL A O 1
ATOM 782 N N . THR A 1 99 ? -26.019 4.367 18.373 1.00 55.88 99 THR A N 1
ATOM 783 C CA . THR A 1 99 ? -27.406 4.401 18.876 1.00 55.88 99 THR A CA 1
ATOM 784 C C . THR A 1 99 ? -28.301 5.423 18.171 1.00 55.88 99 THR A C 1
ATOM 786 O O . THR A 1 99 ? -29.517 5.327 18.279 1.00 55.88 99 THR A O 1
ATOM 789 N N . ASN A 1 100 ? -27.729 6.421 17.487 1.00 58.28 100 ASN A N 1
ATOM 790 C CA . ASN A 1 100 ? -28.497 7.468 16.801 1.00 58.28 100 ASN A CA 1
ATOM 791 C C . ASN A 1 100 ? -28.819 7.106 15.337 1.00 58.28 100 ASN A C 1
ATOM 793 O O . ASN A 1 100 ? -29.565 7.828 14.683 1.00 58.28 100 ASN A O 1
ATOM 797 N N . TRP A 1 101 ? -28.252 6.009 14.816 1.00 45.91 101 TRP A N 1
ATOM 798 C CA . TRP A 1 101 ? -28.471 5.544 13.441 1.00 45.91 101 TRP A CA 1
ATOM 799 C C . TRP A 1 101 ? -29.564 4.467 13.324 1.00 45.91 101 TRP A C 1
ATOM 801 O O . TRP A 1 101 ? -30.142 4.292 12.256 1.00 45.91 101 TRP A O 1
ATOM 811 N N . THR A 1 102 ? -29.917 3.784 14.420 1.00 48.94 102 THR A N 1
ATOM 812 C CA . THR A 1 102 ? -31.005 2.786 14.448 1.00 48.94 102 THR A CA 1
ATOM 813 C C . THR A 1 102 ? -32.410 3.396 14.487 1.00 48.94 102 THR A C 1
ATOM 815 O O . THR A 1 102 ? -33.387 2.679 14.276 1.00 48.94 102 THR A O 1
ATOM 818 N N . SER A 1 103 ? -32.553 4.709 14.705 1.00 51.84 103 SER A N 1
ATOM 819 C CA . SER A 1 103 ? -33.823 5.397 14.465 1.00 51.84 103 SER A CA 1
ATOM 820 C C . SER A 1 103 ? -33.974 5.652 12.966 1.00 51.84 103 SER A C 1
ATOM 822 O O . SER A 1 103 ? -33.338 6.542 12.408 1.00 51.84 103 SER A O 1
ATOM 824 N N . SER A 1 104 ? -34.846 4.889 12.317 1.00 52.56 104 SER A N 1
ATOM 825 C CA . SER A 1 104 ? -35.159 4.900 10.881 1.00 52.56 104 SER A CA 1
ATOM 826 C C . SER A 1 104 ? -35.805 6.195 10.350 1.00 52.56 104 SER A C 1
ATOM 828 O O . SER A 1 104 ? -36.402 6.196 9.277 1.00 52.56 104 SER A O 1
ATOM 830 N N . THR A 1 105 ? -35.709 7.314 11.072 1.00 61.03 105 THR A N 1
ATOM 831 C CA . THR A 1 105 ? -36.258 8.612 10.659 1.00 61.03 105 THR A CA 1
ATOM 832 C C . THR A 1 105 ? -35.137 9.651 10.586 1.00 61.03 105 THR A C 1
ATOM 834 O O . THR A 1 105 ? -34.628 10.060 11.632 1.00 61.03 105 THR A O 1
ATOM 837 N N . PRO A 1 106 ? -34.741 10.109 9.382 1.00 61.47 106 PRO A N 1
ATOM 838 C CA . PRO A 1 106 ? -33.829 11.237 9.246 1.00 61.47 106 PRO A CA 1
ATOM 839 C C . PRO A 1 106 ? -34.445 12.474 9.918 1.00 61.47 106 PRO A C 1
ATOM 841 O O . PRO A 1 106 ? -35.612 12.782 9.655 1.00 61.47 106 PRO A O 1
ATOM 844 N N . PRO A 1 107 ? -33.713 13.214 10.768 1.00 64.81 107 PRO A N 1
ATOM 845 C CA . PRO A 1 107 ? -34.191 14.509 11.225 1.00 64.81 107 PRO A CA 1
ATOM 846 C C . PRO A 1 107 ? -34.372 15.420 10.005 1.00 64.81 107 PRO A C 1
ATOM 848 O O . PRO A 1 107 ? -33.467 15.554 9.183 1.00 64.81 107 PRO A O 1
ATOM 851 N N . SER A 1 108 ? -35.556 16.026 9.880 1.00 66.12 108 SER A N 1
ATOM 852 C CA . SER A 1 108 ? -35.885 16.963 8.801 1.00 66.12 108 SER A CA 1
ATOM 853 C C . SER A 1 108 ? -34.801 18.042 8.705 1.00 66.12 108 SER A C 1
ATOM 855 O O . SER A 1 108 ? -34.582 18.789 9.665 1.00 66.12 108 SER A O 1
ATOM 857 N N . ILE A 1 109 ? -34.081 18.079 7.578 1.00 65.50 109 ILE A N 1
ATOM 858 C CA . ILE A 1 109 ? -33.000 19.036 7.329 1.00 65.50 109 ILE A CA 1
ATOM 859 C C . ILE A 1 109 ? -33.645 20.418 7.249 1.00 65.50 109 ILE A C 1
ATOM 861 O O . ILE A 1 109 ? -34.213 20.801 6.228 1.00 65.50 109 ILE A O 1
ATOM 865 N N . LYS A 1 110 ? -33.592 21.173 8.349 1.00 73.25 110 LYS A N 1
ATOM 866 C CA . LYS A 1 110 ? -33.963 22.586 8.320 1.00 73.25 110 LYS A CA 1
ATOM 867 C C . LYS A 1 110 ? -32.891 23.317 7.505 1.00 73.25 110 LYS A C 1
ATOM 869 O O . LYS A 1 110 ? -31.710 23.117 7.793 1.00 73.25 110 LYS A O 1
ATOM 874 N N . PRO A 1 111 ? -33.257 24.142 6.508 1.00 72.00 111 PRO A N 1
ATOM 875 C CA . PRO A 1 111 ? -32.271 24.933 5.788 1.00 72.00 111 PRO A CA 1
ATOM 876 C C . PRO A 1 111 ? -31.507 25.804 6.789 1.00 72.00 111 PRO A C 1
ATOM 878 O O . PRO A 1 111 ? -32.108 26.440 7.657 1.00 72.00 111 PRO A O 1
ATOM 881 N N . HIS A 1 112 ? -30.177 25.804 6.691 1.00 69.25 112 HIS A N 1
ATOM 882 C CA . HIS A 1 112 ? -29.349 26.716 7.468 1.00 69.25 112 HIS A CA 1
ATOM 883 C C . HIS A 1 112 ? -29.724 28.153 7.087 1.00 69.25 112 HIS A C 1
ATOM 885 O O . HIS A 1 112 ? -29.723 28.503 5.907 1.00 69.25 112 HIS A O 1
ATOM 891 N N . SER A 1 113 ? -30.064 28.980 8.076 1.00 68.19 113 SER A N 1
ATOM 892 C CA . SER A 1 113 ? -30.320 30.406 7.868 1.00 68.19 113 SER A CA 1
ATOM 893 C C . SER A 1 113 ? -29.095 31.061 7.208 1.00 68.19 113 SER A C 1
ATOM 895 O O . SER A 1 113 ? -27.976 30.810 7.668 1.00 68.19 113 SER A O 1
ATOM 897 N N . PRO A 1 114 ? -29.248 31.902 6.167 1.00 70.81 114 PRO A N 1
ATOM 898 C CA . PRO A 1 114 ? -28.115 32.625 5.601 1.00 70.81 114 PRO A CA 1
ATOM 899 C C . PRO A 1 114 ? -27.523 33.568 6.658 1.00 70.81 114 PRO A C 1
ATOM 901 O O . PRO A 1 114 ? -28.232 34.370 7.257 1.00 70.81 114 PRO A O 1
ATOM 904 N N . VAL A 1 115 ? -26.209 33.475 6.880 1.00 65.38 115 VAL A N 1
ATOM 905 C CA . VAL A 1 115 ? -25.451 34.277 7.868 1.00 65.38 115 VAL A CA 1
ATOM 906 C C . VAL A 1 115 ? -25.214 35.725 7.393 1.00 65.38 115 VAL A C 1
ATOM 908 O O . VAL A 1 115 ? -24.627 36.537 8.103 1.00 65.38 115 VAL A O 1
ATOM 911 N N . TYR A 1 116 ? -25.702 36.103 6.210 1.00 59.16 116 TYR A N 1
ATOM 912 C CA . TYR A 1 116 ? -25.595 37.476 5.722 1.00 59.16 116 TYR A CA 1
ATOM 913 C C . TYR A 1 116 ? -26.648 38.383 6.370 1.00 59.16 116 TYR A C 1
ATOM 915 O O . TYR A 1 116 ? -27.727 38.606 5.824 1.00 59.16 116 TYR A O 1
ATOM 923 N N . SER A 1 117 ? -26.308 38.956 7.523 1.00 54.19 117 SER A N 1
ATOM 924 C CA . SER A 1 117 ? -26.948 40.181 8.005 1.00 54.19 117 SER A CA 1
ATOM 925 C C . SER A 1 117 ? -26.493 41.340 7.118 1.00 54.19 117 SER A C 1
ATOM 927 O O . SER A 1 117 ? -25.313 41.691 7.107 1.00 54.19 117 SER A O 1
ATOM 929 N N . ALA A 1 118 ? -27.413 41.919 6.345 1.00 56.84 118 ALA A N 1
ATOM 930 C CA . ALA A 1 118 ? -27.142 43.119 5.563 1.00 56.84 118 ALA A CA 1
ATOM 931 C C . ALA A 1 118 ? -26.657 44.256 6.489 1.00 56.84 118 ALA A C 1
ATOM 933 O O . ALA A 1 118 ? -27.249 44.452 7.556 1.00 56.84 118 ALA A O 1
ATOM 934 N N . PRO A 1 119 ? -25.604 45.012 6.123 1.00 54.84 119 PRO A N 1
ATOM 935 C CA . PRO A 1 119 ? -25.216 46.191 6.882 1.00 54.84 119 PRO A CA 1
ATOM 936 C C . PRO A 1 119 ? -26.374 47.191 6.871 1.00 54.84 119 PRO A C 1
ATOM 938 O O . PRO A 1 119 ? -26.917 47.535 5.821 1.00 54.84 119 PRO A O 1
ATOM 941 N N . SER A 1 120 ? -26.763 47.629 8.067 1.00 51.47 120 SER A N 1
ATOM 942 C CA . SER A 1 120 ? -27.752 48.675 8.296 1.00 51.47 120 SER A CA 1
ATOM 943 C C . SER A 1 120 ? -27.447 49.897 7.428 1.00 51.47 120 SER A C 1
ATOM 945 O O . SER A 1 120 ? -26.340 50.433 7.472 1.00 51.47 120 SER A O 1
ATOM 947 N N . THR A 1 121 ? -28.444 50.329 6.660 1.00 60.34 121 THR A N 1
ATOM 948 C CA . THR A 1 121 ? -28.508 51.602 5.929 1.00 60.34 121 THR A CA 1
ATOM 949 C C . THR A 1 121 ? -27.813 52.756 6.670 1.00 60.34 121 THR A C 1
ATOM 951 O O . THR A 1 121 ? -28.126 52.974 7.844 1.00 60.34 121 THR A O 1
ATOM 954 N N . PRO A 1 122 ? -26.923 53.534 6.020 1.00 57.28 122 PRO A N 1
ATOM 955 C CA . PRO A 1 122 ? -26.379 54.749 6.621 1.00 57.28 122 PRO A CA 1
ATOM 956 C C . PRO A 1 122 ? -27.499 55.788 6.828 1.00 57.28 122 PRO A C 1
ATOM 958 O O . PRO A 1 122 ? -28.377 55.915 5.969 1.00 57.28 122 PRO A O 1
ATOM 961 N N . PRO A 1 123 ? -27.509 56.536 7.948 1.00 49.88 123 PRO A N 1
ATOM 962 C CA . PRO A 1 123 ? -28.535 57.537 8.201 1.00 49.88 123 PRO A CA 1
ATOM 963 C C . PRO A 1 123 ? -28.451 58.703 7.205 1.00 49.88 123 PRO A C 1
ATOM 965 O O . PRO A 1 123 ? -27.374 59.158 6.829 1.00 49.88 123 PRO A O 1
ATOM 968 N N . ALA A 1 124 ? -29.645 59.149 6.812 1.00 50.75 124 ALA A N 1
ATOM 969 C CA . ALA A 1 124 ? -30.002 60.222 5.893 1.00 50.75 124 ALA A CA 1
ATOM 970 C C . ALA A 1 124 ? -28.946 61.318 5.650 1.00 50.75 124 ALA A C 1
ATOM 972 O O . ALA A 1 124 ? -28.454 61.974 6.570 1.00 50.75 124 ALA A O 1
ATOM 973 N N . ALA A 1 125 ? -28.717 61.590 4.363 1.00 44.53 125 ALA A N 1
ATOM 974 C CA . ALA A 1 125 ? -28.053 62.778 3.854 1.00 44.53 125 ALA A CA 1
ATOM 975 C C . ALA A 1 125 ? -28.647 64.055 4.478 1.00 44.53 125 ALA A C 1
ATOM 977 O O . ALA A 1 125 ? -29.726 64.510 4.099 1.00 44.53 125 ALA A O 1
ATOM 978 N N . ARG A 1 126 ? -27.923 64.667 5.422 1.00 47.53 126 ARG A N 1
ATOM 979 C CA . ARG A 1 126 ? -28.130 66.076 5.766 1.00 47.53 126 ARG A CA 1
ATOM 980 C C . ARG A 1 126 ? -27.441 66.894 4.682 1.00 47.53 126 ARG A C 1
ATOM 982 O O . ARG A 1 126 ? -26.217 66.923 4.586 1.00 47.53 126 ARG A O 1
ATOM 989 N N . THR A 1 127 ? -28.258 67.506 3.838 1.00 53.28 127 THR A N 1
ATOM 990 C CA . THR A 1 127 ? -27.895 68.484 2.812 1.00 53.28 127 THR A CA 1
ATOM 991 C C . THR A 1 127 ? -26.934 69.532 3.379 1.00 53.28 127 THR A C 1
ATOM 993 O O . THR A 1 127 ? -27.334 70.388 4.167 1.00 53.28 127 THR A O 1
ATOM 996 N N . CYS A 1 128 ? -25.661 69.464 2.993 1.00 42.66 128 CYS A N 1
ATOM 997 C CA . CYS A 1 128 ? -24.657 70.464 3.343 1.00 42.66 128 CYS A CA 1
ATOM 998 C C . CYS A 1 128 ? -24.563 71.485 2.200 1.00 42.66 128 CYS A C 1
ATOM 1000 O O . CYS A 1 128 ? -23.600 71.523 1.439 1.00 42.66 128 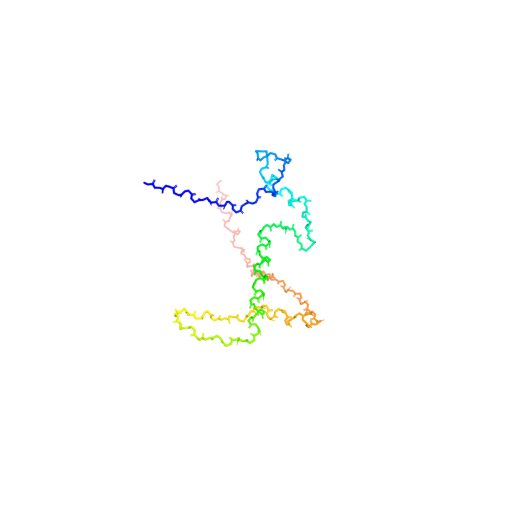CYS A O 1
ATOM 1002 N N . SER A 1 129 ? -25.599 72.311 2.060 1.00 53.31 129 SER A N 1
ATOM 1003 C CA . SER A 1 129 ? -25.707 73.423 1.100 1.00 53.31 129 SER A CA 1
ATOM 1004 C C . SER A 1 129 ? -24.799 74.620 1.454 1.00 53.31 129 SER A C 1
ATOM 1006 O O . SER A 1 129 ? -25.099 75.755 1.101 1.00 53.31 129 SER A O 1
ATOM 1008 N N . ALA A 1 130 ? -23.689 74.387 2.162 1.00 54.47 130 ALA A N 1
ATOM 1009 C CA . ALA A 1 130 ? -22.779 75.424 2.660 1.00 54.47 130 ALA A CA 1
ATOM 1010 C C . ALA A 1 130 ? -21.394 75.423 1.980 1.00 54.47 130 ALA A C 1
ATOM 1012 O O . ALA A 1 130 ? -20.623 76.359 2.168 1.00 54.47 130 ALA A O 1
ATOM 1013 N N . TRP A 1 131 ? -21.074 74.419 1.154 1.00 46.12 131 TRP A N 1
ATOM 1014 C CA . TRP A 1 131 ? -19.762 74.319 0.491 1.00 46.12 131 TRP A CA 1
ATOM 1015 C C . TRP A 1 131 ? -19.673 75.007 -0.880 1.00 46.12 131 TRP A C 1
ATOM 1017 O O . TRP A 1 131 ? -18.573 75.189 -1.393 1.00 46.12 131 TRP A O 1
ATOM 1027 N N . LEU A 1 132 ? -20.792 75.462 -1.456 1.00 52.44 132 LEU A N 1
ATOM 1028 C CA . LEU A 1 132 ? -20.784 76.157 -2.752 1.00 52.44 132 LEU A CA 1
ATOM 1029 C C . LEU A 1 132 ? -20.496 77.670 -2.645 1.00 52.44 132 LEU A C 1
ATOM 1031 O O . LEU A 1 132 ? -20.346 78.325 -3.667 1.00 52.44 132 LEU A O 1
ATOM 1035 N N . TYR A 1 133 ? -20.383 78.238 -1.436 1.00 53.62 133 TYR A N 1
ATOM 1036 C CA . TYR A 1 133 ? -20.191 79.689 -1.261 1.00 53.62 133 TYR A CA 1
ATOM 1037 C C . TYR A 1 133 ? -18.730 80.132 -1.049 1.00 53.62 133 TYR A C 1
ATOM 1039 O O . TYR A 1 133 ? -18.450 81.323 -1.113 1.00 53.62 133 TYR A O 1
ATOM 1047 N N . MET A 1 134 ? -17.782 79.207 -0.846 1.00 51.91 134 MET A N 1
ATOM 1048 C CA . MET A 1 134 ? -16.355 79.546 -0.662 1.00 51.91 134 MET A CA 1
ATOM 1049 C C . MET A 1 134 ? -15.476 79.280 -1.897 1.00 51.91 134 MET A C 1
ATOM 1051 O O . MET A 1 134 ? -14.319 79.688 -1.921 1.00 51.91 134 MET A O 1
ATOM 1055 N N . ALA A 1 135 ? -16.007 78.646 -2.949 1.00 57.56 135 ALA A N 1
ATOM 1056 C CA . ALA A 1 135 ? -15.248 78.322 -4.165 1.00 57.56 135 ALA A CA 1
ATOM 1057 C C . ALA A 1 135 ? -15.271 79.428 -5.245 1.00 57.56 135 ALA A C 1
ATOM 1059 O O . ALA A 1 135 ? -14.621 79.287 -6.277 1.00 57.56 135 ALA A O 1
ATOM 1060 N N . THR A 1 136 ? -15.968 80.546 -5.014 1.00 59.88 136 THR A N 1
ATOM 1061 C CA . THR A 1 136 ? -16.130 81.634 -6.003 1.00 59.88 136 THR A CA 1
ATOM 1062 C C . THR A 1 136 ? -15.306 82.892 -5.691 1.00 59.88 136 THR A C 1
ATOM 1064 O O . THR A 1 136 ? -15.446 83.898 -6.382 1.00 59.88 136 THR A O 1
ATOM 1067 N N . GLN A 1 137 ? -14.422 82.858 -4.683 1.00 58.81 137 GLN A N 1
ATOM 1068 C CA . GLN A 1 137 ? -13.603 84.013 -4.267 1.00 58.81 137 GLN A CA 1
ATOM 1069 C C . GLN A 1 137 ? -12.098 83.871 -4.587 1.00 58.81 137 GLN A C 1
ATOM 1071 O O . GLN A 1 137 ? -11.293 84.638 -4.069 1.00 58.81 137 GLN A O 1
ATOM 1076 N N . ALA A 1 138 ? -11.705 82.920 -5.444 1.00 55.44 138 ALA A N 1
ATOM 1077 C CA . ALA A 1 138 ? -10.297 82.666 -5.788 1.00 55.44 138 ALA A CA 1
ATOM 1078 C C . ALA A 1 138 ? -9.986 82.678 -7.303 1.00 55.44 138 ALA A C 1
ATOM 1080 O O . ALA A 1 138 ? -8.947 82.177 -7.718 1.00 55.44 138 ALA A O 1
ATOM 1081 N N . ILE A 1 139 ? -10.856 83.266 -8.135 1.00 58.03 139 ILE A N 1
ATOM 1082 C CA . ILE A 1 139 ? -10.585 83.538 -9.562 1.00 58.03 139 ILE A CA 1
ATOM 1083 C C . ILE A 1 139 ? -10.974 84.996 -9.863 1.00 58.03 139 ILE A C 1
ATOM 1085 O O . ILE A 1 139 ? -11.986 85.288 -10.494 1.00 58.03 139 ILE A O 1
ATOM 1089 N N . ARG A 1 140 ? -10.189 85.924 -9.311 1.00 55.28 140 ARG A N 1
ATOM 1090 C CA . ARG A 1 140 ? -10.054 87.325 -9.745 1.00 55.28 140 ARG A CA 1
ATOM 1091 C C . ARG A 1 140 ? -8.641 87.795 -9.391 1.00 55.28 140 ARG A C 1
ATOM 1093 O O . ARG A 1 140 ? -8.454 88.455 -8.373 1.00 55.28 140 ARG A O 1
ATOM 1100 N N . ILE A 1 141 ? -7.681 87.406 -10.226 1.00 45.72 141 ILE A N 1
ATOM 1101 C CA . ILE A 1 141 ? -6.520 88.202 -10.655 1.00 45.72 141 ILE A CA 1
ATOM 1102 C C . ILE A 1 141 ? -6.371 87.917 -12.146 1.00 45.72 141 ILE A C 1
ATOM 1104 O O . ILE A 1 141 ? -6.460 86.719 -12.501 1.00 45.72 141 ILE A O 1
#

Organism: NCBI:txid2020965

InterPro domains:
  IPR008753 Peptidase M13, N-terminal domain [PF05649] (23-72)
  IPR024079 Metallopeptidase, catalytic domain superfamily [G3DSA:3.40.390.10] (7-72)

pLDDT: mean 70.49, std 19.46, range [37.34, 96.81]